Protein AF-A0A6P2D8N9-F1 (afdb_monomer)

Organism: NCBI:txid1210884

pLDDT: mean 85.27, std 17.92, range [39.84, 98.12]

Nearest PDB structures (foldseek):
  8pba-assembly1_B  TM=2.826E-01  e=6.035E-01  Caenorhabditis elegans

Sequence (166 aa):
MPAPSRRIDPILKDNSQQLKEPNKPAVTDITRRLNEASETLAARYDALNEQYIRAEVRLKSLKPISDCWIKYNIEESPGEPHIRCWDLIGLVKLEGKWRLVHATDSDHNNELPFGIKPLVECPAEVRVHAAAEIRRLHEKIIRRKEQHIPEVDAAIAEVKSYCDEI

Secondary structure (DSSP, 8-state):
------------------------SHHHHHHHHHHHHHHHHHHHHHHHHHHHHHHHHHHHHT--SS-EEEEEEEEEETTEEEEEEEEEEEEEEETTEEEEEEEEEETT--SSPEEEEEGGGS-HHHHHHGGGGHHHHHHHHHHHHHHHHHHHHHHHHHHHHHHHT-

Mean predicted aligned error: 11.29 Å

Structure (mmCIF, N/CA/C/O backbone):
data_AF-A0A6P2D8N9-F1
#
_entry.id   AF-A0A6P2D8N9-F1
#
loop_
_atom_site.group_PDB
_atom_site.id
_atom_site.type_symbol
_atom_site.label_atom_id
_atom_site.label_alt_id
_atom_site.label_comp_id
_atom_site.label_asym_id
_atom_site.label_entity_id
_atom_site.label_seq_id
_atom_site.pdbx_PDB_ins_code
_atom_site.Cartn_x
_atom_site.Cartn_y
_atom_site.Cartn_z
_atom_site.occupancy
_atom_site.B_iso_or_equiv
_atom_site.auth_seq_id
_atom_site.auth_comp_id
_atom_site.auth_asym_id
_atom_site.auth_atom_id
_atom_site.pdbx_PDB_model_num
ATOM 1 N N . MET A 1 1 ? 62.744 -29.016 -93.363 1.00 44.19 1 MET A N 1
ATOM 2 C CA . MET A 1 1 ? 63.205 -28.063 -92.330 1.00 44.19 1 MET A CA 1
ATOM 3 C C . MET A 1 1 ? 63.061 -28.719 -90.959 1.00 44.19 1 MET A C 1
ATOM 5 O O . MET A 1 1 ? 62.063 -29.407 -90.773 1.00 44.19 1 MET A O 1
ATOM 9 N N . PRO A 1 2 ? 64.048 -28.591 -90.055 1.00 39.84 2 PRO A N 1
ATOM 10 C CA . PRO A 1 2 ? 64.048 -29.213 -88.729 1.00 39.84 2 PRO A CA 1
ATOM 11 C C . PRO A 1 2 ? 63.262 -28.380 -87.697 1.00 39.84 2 PRO A C 1
ATOM 13 O O . PRO A 1 2 ? 63.113 -27.171 -87.858 1.00 39.84 2 PRO A O 1
ATOM 16 N N . ALA A 1 3 ? 62.771 -29.037 -86.642 1.00 47.41 3 ALA A N 1
ATOM 17 C CA . ALA A 1 3 ? 62.116 -28.416 -85.482 1.00 47.41 3 ALA A CA 1
ATOM 18 C C . ALA A 1 3 ? 63.109 -27.616 -84.608 1.00 47.41 3 ALA A C 1
ATOM 20 O O . ALA A 1 3 ? 64.318 -27.848 -84.688 1.00 47.41 3 ALA A O 1
ATOM 21 N N . PRO A 1 4 ? 62.612 -26.757 -83.695 1.00 44.50 4 PRO A N 1
ATOM 22 C CA . PRO A 1 4 ? 62.740 -27.164 -82.295 1.00 44.50 4 PRO A CA 1
ATOM 23 C C . PRO A 1 4 ? 61.558 -26.797 -81.382 1.00 44.50 4 PRO A C 1
ATOM 25 O O . PRO A 1 4 ? 60.912 -25.758 -81.483 1.00 44.50 4 PRO A O 1
ATOM 28 N N . SER A 1 5 ? 61.358 -27.704 -80.431 1.00 46.56 5 SER A N 1
ATOM 29 C CA . SER A 1 5 ? 60.545 -27.603 -79.222 1.00 46.56 5 SER A CA 1
ATOM 30 C C . SER A 1 5 ? 61.199 -26.695 -78.170 1.00 46.56 5 SER A C 1
ATOM 32 O O . SER A 1 5 ? 62.425 -26.704 -78.051 1.00 46.56 5 SER A O 1
ATOM 34 N N . ARG A 1 6 ? 60.365 -25.998 -77.377 1.00 42.47 6 ARG A N 1
ATOM 35 C CA . ARG A 1 6 ? 60.432 -25.796 -75.905 1.00 42.47 6 ARG A CA 1
ATOM 36 C C . ARG A 1 6 ? 59.989 -24.387 -75.492 1.00 42.47 6 ARG A C 1
ATOM 38 O O . ARG A 1 6 ? 60.682 -23.416 -75.770 1.00 42.47 6 ARG A O 1
ATOM 45 N N . ARG A 1 7 ? 58.936 -24.321 -74.673 1.00 41.75 7 ARG A N 1
ATOM 46 C CA . ARG A 1 7 ? 58.954 -23.638 -73.366 1.00 41.75 7 ARG A CA 1
ATOM 47 C C . ARG A 1 7 ? 57.794 -24.151 -72.515 1.00 41.75 7 ARG A C 1
ATOM 49 O O . ARG A 1 7 ? 56.639 -24.080 -72.915 1.00 41.75 7 ARG A O 1
ATOM 56 N N . ILE A 1 8 ? 58.160 -24.713 -71.373 1.00 48.94 8 ILE A N 1
ATOM 57 C CA . ILE A 1 8 ? 57.303 -24.964 -70.217 1.00 48.94 8 ILE A CA 1
ATOM 58 C C . ILE A 1 8 ? 57.328 -23.656 -69.416 1.00 48.94 8 ILE A C 1
ATOM 60 O O . ILE A 1 8 ? 58.395 -23.054 -69.340 1.00 48.94 8 ILE A O 1
ATOM 64 N N . ASP A 1 9 ? 56.191 -23.206 -68.883 1.00 45.09 9 ASP A N 1
ATOM 65 C CA . ASP A 1 9 ? 56.094 -22.877 -67.455 1.00 45.09 9 ASP A CA 1
ATOM 66 C C . ASP A 1 9 ? 54.633 -22.755 -66.977 1.00 45.09 9 ASP A C 1
ATOM 68 O O . ASP A 1 9 ? 53.745 -22.426 -67.768 1.00 45.09 9 ASP A O 1
ATOM 72 N N . PRO A 1 10 ? 54.369 -23.094 -65.699 1.00 49.72 10 PRO A N 1
ATOM 73 C CA . PRO A 1 10 ? 53.050 -23.395 -65.156 1.00 49.72 10 PRO A CA 1
ATOM 74 C C . PRO A 1 10 ? 52.456 -22.198 -64.406 1.00 49.72 10 PRO A C 1
ATOM 76 O O . PRO A 1 10 ? 53.186 -21.413 -63.809 1.00 49.72 10 PRO A O 1
ATOM 79 N N . ILE A 1 11 ? 51.126 -22.106 -64.319 1.00 41.16 11 ILE A N 1
ATOM 80 C CA . ILE A 1 11 ? 50.485 -21.303 -63.268 1.00 41.16 11 ILE A CA 1
ATOM 81 C C . ILE A 1 11 ? 49.321 -22.098 -62.671 1.00 41.16 11 ILE A C 1
ATOM 83 O O . ILE A 1 11 ? 48.188 -22.050 -63.143 1.00 41.16 11 ILE A O 1
ATOM 87 N N . LEU A 1 12 ? 49.626 -22.814 -61.582 1.00 45.59 12 LEU A N 1
ATOM 88 C CA . LEU A 1 12 ? 48.702 -22.945 -60.457 1.00 45.59 12 LEU A CA 1
ATOM 89 C C . LEU A 1 12 ? 48.396 -21.535 -59.952 1.00 45.59 12 LEU A C 1
ATOM 91 O O . LEU A 1 12 ? 49.347 -20.872 -59.548 1.00 45.59 12 LEU A O 1
ATOM 95 N N . LYS A 1 13 ? 47.119 -21.143 -59.877 1.00 43.91 13 LYS A N 1
ATOM 96 C CA . LYS A 1 13 ? 46.551 -20.403 -58.733 1.00 43.91 13 LYS A CA 1
ATOM 97 C C . LYS A 1 13 ? 45.063 -20.731 -58.604 1.00 43.91 13 LYS A C 1
ATOM 99 O O . LYS A 1 13 ? 44.212 -20.130 -59.243 1.00 43.91 13 LYS A O 1
ATOM 104 N N . ASP A 1 14 ? 44.809 -21.779 -57.830 1.00 45.34 14 ASP A N 1
ATOM 105 C CA . ASP A 1 14 ? 43.907 -21.762 -56.678 1.00 45.34 14 ASP A CA 1
ATOM 106 C C . ASP A 1 14 ? 42.943 -20.556 -56.612 1.00 45.34 14 ASP A C 1
ATOM 108 O O . ASP A 1 14 ? 43.261 -19.513 -56.042 1.00 45.34 14 ASP A O 1
ATOM 112 N N . ASN A 1 15 ? 41.751 -20.706 -57.195 1.00 41.91 15 ASN A N 1
ATOM 113 C CA . ASN A 1 15 ? 40.629 -19.789 -56.983 1.00 41.91 15 ASN A CA 1
ATOM 114 C C . ASN A 1 15 ? 39.792 -20.255 -55.782 1.00 41.91 15 ASN A C 1
ATOM 116 O O . ASN A 1 15 ? 38.581 -20.440 -55.864 1.00 41.91 15 ASN A O 1
ATOM 120 N N . SER A 1 16 ? 40.457 -20.414 -54.640 1.00 51.38 16 SER A N 1
ATOM 121 C CA . SER A 1 16 ? 39.827 -20.454 -53.322 1.00 51.38 16 SER A CA 1
ATOM 122 C C . SER A 1 16 ? 39.707 -19.025 -52.788 1.00 51.38 16 SER A C 1
ATOM 124 O O . SER A 1 16 ? 40.381 -18.638 -51.835 1.00 51.38 16 SER A O 1
ATOM 126 N N . GLN A 1 17 ? 38.868 -18.195 -53.414 1.00 46.72 17 GLN A N 1
ATOM 127 C CA . GLN A 1 17 ? 38.482 -16.902 -52.847 1.00 46.72 17 GLN A CA 1
ATOM 128 C C . GLN A 1 17 ? 36.995 -16.885 -52.503 1.00 46.72 17 GLN A C 1
ATOM 130 O O . GLN A 1 17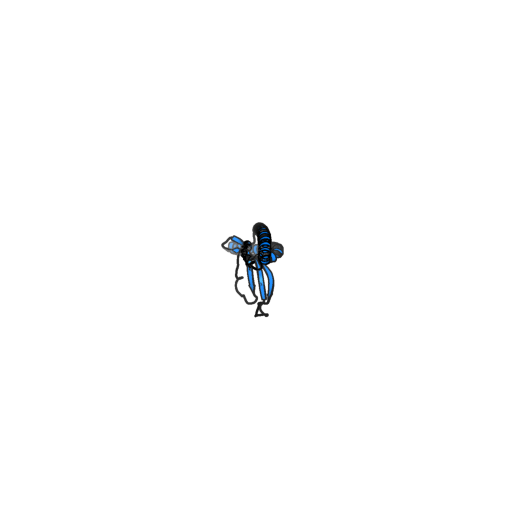 ? 36.135 -16.556 -53.309 1.00 46.72 17 GLN A O 1
ATOM 135 N N . GLN A 1 18 ? 36.766 -17.209 -51.229 1.00 44.78 18 GLN A N 1
ATOM 136 C CA . GLN A 1 18 ? 35.887 -16.479 -50.320 1.00 44.78 18 GLN A CA 1
ATOM 137 C C . GLN A 1 18 ? 34.425 -16.332 -50.760 1.00 44.78 18 GLN A C 1
ATOM 139 O O . GLN A 1 18 ? 34.000 -15.304 -51.286 1.00 44.78 18 GLN A O 1
ATOM 144 N N . LEU A 1 19 ? 33.617 -17.305 -50.334 1.00 45.00 19 LEU A N 1
ATOM 145 C CA . LEU A 1 19 ? 32.262 -17.034 -49.858 1.00 45.00 19 LEU A CA 1
ATOM 146 C C . LEU A 1 19 ? 32.358 -16.017 -48.706 1.00 45.00 19 LEU A C 1
ATOM 148 O O . LEU A 1 19 ? 32.555 -16.381 -47.550 1.00 45.00 19 LEU A O 1
ATOM 152 N N . LYS A 1 20 ? 32.293 -14.721 -49.028 1.00 47.47 20 LYS A N 1
ATOM 153 C CA . LYS A 1 20 ? 32.041 -13.675 -48.036 1.00 47.47 20 LYS A CA 1
ATOM 154 C C . LYS A 1 20 ? 30.596 -13.829 -47.582 1.00 47.47 20 LYS A C 1
ATOM 156 O O . LYS A 1 20 ? 29.671 -13.471 -48.307 1.00 47.47 20 LYS A O 1
ATOM 161 N N . GLU A 1 21 ? 30.429 -14.402 -46.397 1.00 52.38 21 GLU A N 1
ATOM 162 C CA . GLU A 1 21 ? 29.156 -14.427 -45.689 1.00 52.38 21 GLU A CA 1
ATOM 163 C C . GLU A 1 21 ? 28.585 -13.002 -45.559 1.00 52.38 21 GLU A C 1
ATOM 165 O O . GLU A 1 21 ? 29.331 -12.049 -45.297 1.00 52.38 21 GLU A O 1
ATOM 170 N N . PRO A 1 22 ? 27.270 -12.825 -45.749 1.00 53.09 22 PRO A N 1
ATOM 171 C CA . PRO A 1 22 ? 26.654 -11.514 -45.730 1.00 53.09 22 PRO A CA 1
ATOM 172 C C . PRO A 1 22 ? 26.366 -11.056 -44.288 1.00 53.09 22 PRO A C 1
ATOM 174 O O . PRO A 1 22 ? 25.757 -11.766 -43.497 1.00 53.09 22 PRO A O 1
ATOM 177 N N . ASN A 1 23 ? 26.718 -9.799 -44.004 1.00 54.09 23 ASN A N 1
ATOM 178 C CA . ASN A 1 23 ? 25.938 -8.879 -43.166 1.00 54.09 23 ASN A CA 1
ATOM 179 C C . ASN A 1 23 ? 25.750 -9.242 -41.666 1.00 54.09 23 ASN A C 1
ATOM 181 O O . ASN A 1 23 ? 24.705 -9.748 -41.261 1.00 54.09 23 ASN A O 1
ATOM 185 N N . LYS A 1 24 ? 26.723 -8.910 -40.796 1.00 54.78 24 LYS A N 1
ATOM 186 C CA . LYS A 1 24 ? 26.576 -9.065 -39.328 1.00 54.78 24 LYS A CA 1
ATOM 187 C C . LYS A 1 24 ? 27.162 -7.941 -38.427 1.00 54.78 24 LYS A C 1
ATOM 189 O O . LYS A 1 24 ? 27.912 -8.263 -37.514 1.00 54.78 24 LYS A O 1
ATOM 194 N N . PRO A 1 25 ? 26.823 -6.640 -38.608 1.00 54.62 25 PRO A N 1
ATOM 195 C CA . PRO A 1 25 ? 27.112 -5.616 -37.584 1.00 54.62 25 PRO A CA 1
ATOM 196 C C . PRO A 1 25 ? 25.880 -5.052 -36.838 1.00 54.62 25 PRO A C 1
ATOM 1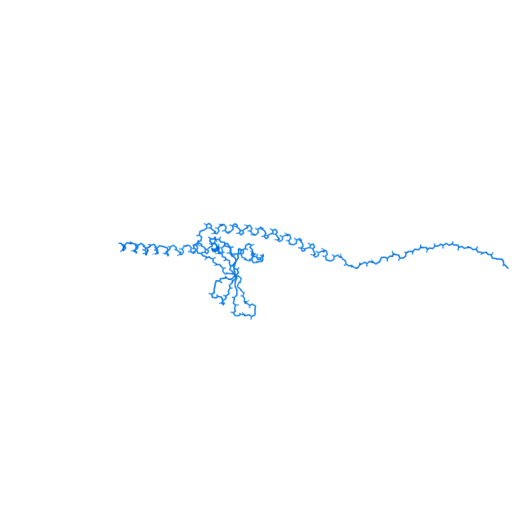98 O O . PRO A 1 25 ? 26.034 -4.464 -35.772 1.00 54.62 25 PRO A O 1
ATOM 201 N N . ALA A 1 26 ? 24.651 -5.218 -37.347 1.00 54.47 26 ALA A N 1
ATOM 202 C CA . ALA A 1 26 ? 23.462 -4.572 -36.760 1.00 54.47 26 ALA A CA 1
ATOM 203 C C . ALA A 1 26 ? 22.885 -5.310 -35.532 1.00 54.47 26 ALA A C 1
ATOM 205 O O . ALA A 1 26 ? 22.426 -4.684 -34.578 1.00 54.47 26 ALA A O 1
ATOM 206 N N . VAL A 1 27 ? 22.938 -6.647 -35.524 1.00 58.09 27 VAL A N 1
ATOM 207 C CA . VAL A 1 27 ? 22.389 -7.481 -34.434 1.00 58.09 27 VAL A CA 1
ATOM 208 C C . VAL A 1 27 ? 23.204 -7.325 -33.142 1.00 58.09 27 VAL A C 1
ATOM 210 O O . VAL A 1 27 ? 22.653 -7.353 -32.041 1.00 58.09 27 VAL A O 1
ATOM 213 N N . THR A 1 28 ? 24.513 -7.098 -33.264 1.00 69.62 28 THR A N 1
ATOM 214 C CA . THR A 1 28 ? 25.424 -6.899 -32.128 1.00 69.62 28 THR A CA 1
ATOM 215 C C . THR A 1 28 ? 25.219 -5.550 -31.439 1.00 69.62 28 THR A C 1
ATOM 217 O O . THR A 1 28 ? 25.315 -5.488 -30.216 1.00 69.62 28 THR A O 1
ATOM 220 N N . ASP A 1 29 ? 24.875 -4.489 -32.179 1.00 84.81 29 ASP A N 1
ATOM 221 C CA . ASP A 1 29 ? 24.643 -3.162 -31.587 1.00 84.81 29 ASP A CA 1
ATOM 222 C C . ASP A 1 29 ? 23.315 -3.083 -30.821 1.00 84.81 29 ASP A C 1
ATOM 224 O O . ASP A 1 29 ? 23.286 -2.588 -29.696 1.00 84.81 29 ASP A O 1
ATOM 228 N N . ILE A 1 30 ? 22.229 -3.644 -31.368 1.00 89.75 30 ILE A N 1
ATOM 229 C CA . ILE A 1 30 ? 20.935 -3.703 -30.663 1.00 89.75 30 ILE A CA 1
ATOM 230 C C . ILE A 1 30 ? 21.068 -4.510 -29.367 1.00 89.75 30 ILE A C 1
ATOM 232 O O . ILE A 1 30 ? 20.595 -4.071 -28.321 1.00 89.75 30 ILE A O 1
ATOM 236 N N . THR A 1 31 ? 21.757 -5.653 -29.419 1.00 91.12 31 THR A N 1
ATOM 237 C CA . THR A 1 31 ? 21.975 -6.506 -28.239 1.00 91.12 31 THR A CA 1
ATOM 238 C C . THR A 1 31 ? 22.803 -5.786 -27.172 1.00 91.12 31 THR A C 1
ATOM 240 O O . THR A 1 31 ? 22.435 -5.795 -26.001 1.00 91.12 31 THR A O 1
ATOM 243 N N . ARG A 1 32 ? 23.887 -5.099 -27.562 1.00 89.75 32 ARG A N 1
ATOM 244 C CA . ARG A 1 32 ? 24.704 -4.300 -26.636 1.00 89.75 32 ARG A CA 1
ATOM 245 C C . ARG A 1 32 ? 23.886 -3.183 -25.982 1.00 89.75 32 ARG A C 1
ATOM 247 O O . ARG A 1 32 ? 23.893 -3.065 -24.762 1.00 89.75 32 ARG A O 1
ATOM 254 N N . ARG A 1 33 ? 23.145 -2.404 -26.778 1.00 92.38 33 ARG A N 1
ATOM 255 C CA . ARG A 1 33 ? 22.286 -1.313 -26.286 1.00 92.38 33 ARG A CA 1
ATOM 256 C C . ARG A 1 33 ? 21.207 -1.815 -25.329 1.00 92.38 33 ARG A C 1
ATOM 258 O O . ARG A 1 33 ? 20.921 -1.152 -24.337 1.00 92.38 33 ARG A O 1
ATOM 265 N N . LEU A 1 34 ? 20.617 -2.977 -25.617 1.00 93.44 34 LEU A N 1
ATOM 266 C CA . LEU A 1 34 ? 19.643 -3.616 -24.737 1.00 93.44 34 LEU A CA 1
ATOM 267 C C . LEU A 1 34 ? 20.277 -4.010 -23.400 1.00 93.44 34 LEU A C 1
ATOM 269 O O . LEU A 1 34 ? 19.693 -3.726 -22.356 1.00 93.44 34 LEU A O 1
ATOM 273 N N . ASN A 1 35 ? 21.460 -4.626 -23.423 1.00 92.38 35 ASN A N 1
ATOM 274 C CA . ASN A 1 35 ? 22.157 -5.040 -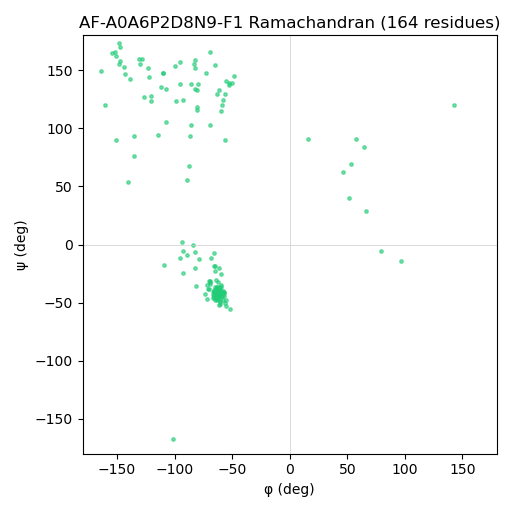22.207 1.00 92.38 35 ASN A CA 1
ATOM 275 C C . ASN A 1 35 ? 22.523 -3.830 -21.335 1.00 92.38 35 ASN A C 1
ATOM 277 O O . ASN A 1 35 ? 22.179 -3.809 -20.159 1.00 92.38 35 ASN A O 1
ATOM 281 N N . GLU A 1 36 ? 23.108 -2.782 -21.924 1.00 93.12 36 GLU A N 1
ATOM 282 C CA . GLU A 1 36 ? 23.467 -1.542 -21.215 1.00 93.12 36 GLU A CA 1
ATOM 283 C C . GLU A 1 36 ? 22.243 -0.864 -20.573 1.00 93.12 36 GLU A C 1
ATOM 285 O O . GLU A 1 36 ? 22.282 -0.437 -19.413 1.00 93.12 36 GLU A O 1
ATOM 290 N N . ALA A 1 37 ? 21.129 -0.789 -21.310 1.00 93.56 37 ALA A N 1
ATOM 291 C CA . ALA A 1 37 ? 19.878 -0.244 -20.792 1.00 93.56 37 ALA A CA 1
ATOM 292 C C . ALA A 1 37 ? 19.306 -1.112 -19.661 1.00 93.56 37 ALA A C 1
ATOM 294 O O . ALA A 1 37 ? 18.853 -0.578 -18.650 1.00 93.56 37 ALA A O 1
ATOM 295 N N . SER A 1 38 ? 19.356 -2.437 -19.809 1.00 93.25 38 SER A N 1
ATOM 296 C CA . SER A 1 38 ? 18.837 -3.388 -18.821 1.00 93.25 38 SER A CA 1
ATOM 297 C C . SER A 1 38 ? 19.628 -3.339 -17.517 1.00 93.25 38 SER A C 1
ATOM 299 O O . SER A 1 38 ? 19.024 -3.261 -16.452 1.00 93.25 38 SER A O 1
ATOM 301 N N . GLU A 1 39 ? 20.961 -3.312 -17.586 1.00 93.50 39 GLU A N 1
ATOM 302 C CA . GLU A 1 39 ? 21.836 -3.184 -16.413 1.00 93.50 39 GLU A CA 1
ATOM 303 C C . GLU A 1 39 ? 21.599 -1.860 -15.681 1.00 93.50 39 GLU A C 1
ATOM 305 O O . GLU A 1 39 ? 21.437 -1.828 -14.458 1.00 93.50 39 GLU A O 1
ATOM 310 N N . THR A 1 40 ? 21.501 -0.763 -16.438 1.00 94.94 40 THR A N 1
ATOM 311 C CA . THR A 1 40 ? 21.223 0.560 -15.870 1.00 94.94 40 THR A CA 1
ATOM 312 C C . THR A 1 40 ? 19.861 0.585 -15.178 1.00 94.94 40 THR A C 1
ATOM 314 O O . THR A 1 40 ? 19.748 1.073 -14.052 1.00 94.94 40 THR A O 1
ATOM 317 N N . LEU A 1 41 ? 18.819 0.063 -15.830 1.00 94.62 41 LEU A N 1
ATOM 318 C CA . LEU A 1 41 ? 17.470 0.025 -15.268 1.00 94.62 41 LEU A CA 1
ATOM 319 C C . LEU A 1 41 ? 17.389 -0.884 -14.041 1.00 94.62 41 LEU A C 1
ATOM 321 O O . LEU A 1 41 ? 16.779 -0.483 -13.054 1.00 94.62 41 LEU A O 1
ATOM 325 N N . ALA A 1 42 ? 18.045 -2.046 -14.059 1.00 93.38 42 ALA A N 1
ATOM 326 C CA . ALA A 1 42 ? 18.094 -2.957 -12.918 1.00 93.38 42 ALA A CA 1
ATOM 327 C C . ALA A 1 42 ? 18.629 -2.248 -11.664 1.00 93.38 42 ALA A C 1
ATOM 329 O O . ALA A 1 42 ? 17.925 -2.173 -10.657 1.00 93.38 42 ALA A O 1
ATOM 330 N N . ALA A 1 43 ? 19.793 -1.597 -11.764 1.00 95.00 43 ALA A N 1
ATOM 331 C CA . ALA A 1 43 ? 20.384 -0.864 -10.644 1.00 95.00 43 ALA A CA 1
ATOM 332 C C . ALA A 1 43 ? 19.476 0.268 -10.120 1.00 95.00 43 ALA A C 1
ATOM 334 O O . ALA A 1 43 ? 19.408 0.531 -8.917 1.00 95.00 43 ALA A O 1
ATOM 335 N N . ARG A 1 44 ? 18.746 0.954 -11.011 1.00 96.81 44 ARG A N 1
ATOM 336 C CA . ARG A 1 44 ? 17.792 2.005 -10.614 1.00 96.81 44 ARG A CA 1
ATOM 337 C C . ARG A 1 44 ? 16.552 1.432 -9.934 1.00 96.81 44 ARG A C 1
ATOM 339 O O . ARG A 1 44 ? 16.064 2.032 -8.977 1.00 96.81 44 ARG A O 1
ATOM 346 N N . TYR A 1 45 ? 16.055 0.290 -10.394 1.00 95.38 45 TYR A N 1
ATOM 347 C CA . TYR A 1 45 ? 14.917 -0.387 -9.781 1.00 95.38 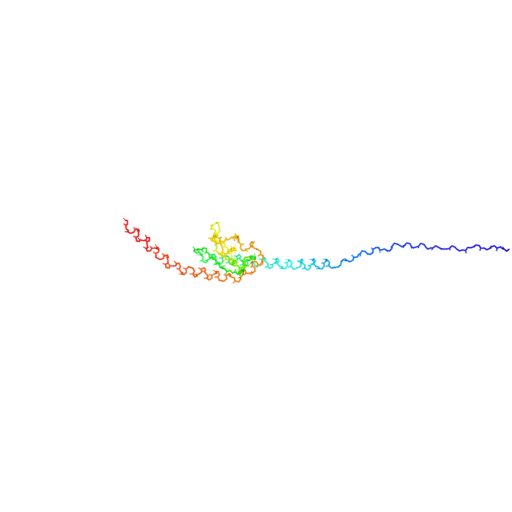45 TYR A CA 1
ATOM 348 C C . TYR A 1 45 ? 15.250 -0.973 -8.412 1.00 95.38 45 TYR A C 1
ATOM 350 O O . TYR A 1 45 ? 14.385 -0.941 -7.534 1.00 95.38 45 TYR A O 1
ATOM 358 N N . ASP A 1 46 ? 16.480 -1.436 -8.206 1.00 95.06 46 ASP A N 1
ATOM 359 C CA . ASP A 1 46 ? 16.962 -1.864 -6.892 1.00 95.06 46 ASP A CA 1
ATOM 360 C C . ASP A 1 46 ? 17.016 -0.679 -5.925 1.00 95.06 46 ASP A C 1
ATOM 362 O O . ASP A 1 46 ? 16.424 -0.729 -4.844 1.00 95.06 46 ASP A O 1
ATOM 366 N N . ALA A 1 47 ? 17.597 0.445 -6.356 1.00 96.94 47 ALA A N 1
ATOM 367 C CA . ALA A 1 47 ? 17.614 1.672 -5.561 1.00 96.94 47 ALA A CA 1
ATOM 368 C C . ALA A 1 47 ? 16.194 2.160 -5.211 1.00 96.94 47 ALA A C 1
ATOM 370 O O . ALA A 1 47 ? 15.944 2.596 -4.085 1.00 96.94 47 ALA A O 1
ATOM 371 N N . LEU A 1 48 ? 15.242 2.065 -6.146 1.00 97.31 48 LEU A N 1
ATOM 372 C CA . LEU A 1 48 ? 13.840 2.407 -5.896 1.00 97.31 48 LEU A CA 1
ATOM 373 C C . LEU A 1 48 ? 13.192 1.459 -4.871 1.00 97.31 48 LEU A C 1
ATOM 375 O O . LEU A 1 48 ? 12.493 1.920 -3.968 1.00 97.31 48 LEU A O 1
ATOM 379 N N . ASN A 1 49 ? 13.456 0.153 -4.956 1.00 96.75 49 ASN A N 1
ATOM 380 C CA . ASN A 1 49 ? 12.966 -0.827 -3.984 1.00 96.75 49 ASN A CA 1
ATOM 381 C C . ASN A 1 49 ? 13.487 -0.554 -2.571 1.00 96.75 49 ASN A C 1
ATOM 383 O O . ASN A 1 49 ? 12.718 -0.623 -1.610 1.00 96.75 49 ASN A O 1
ATOM 387 N N . GLU A 1 50 ? 14.757 -0.176 -2.428 1.00 97.00 50 GLU A N 1
ATOM 388 C CA . GLU A 1 50 ? 15.307 0.232 -1.133 1.00 97.00 50 GLU A CA 1
ATOM 389 C C . GLU A 1 50 ? 14.568 1.442 -0.550 1.00 97.00 50 GLU A C 1
ATOM 391 O O . GLU A 1 50 ? 14.274 1.473 0.650 1.00 97.00 50 GLU A O 1
ATOM 396 N N . GLN A 1 51 ? 14.222 2.431 -1.384 1.00 98.00 51 GLN 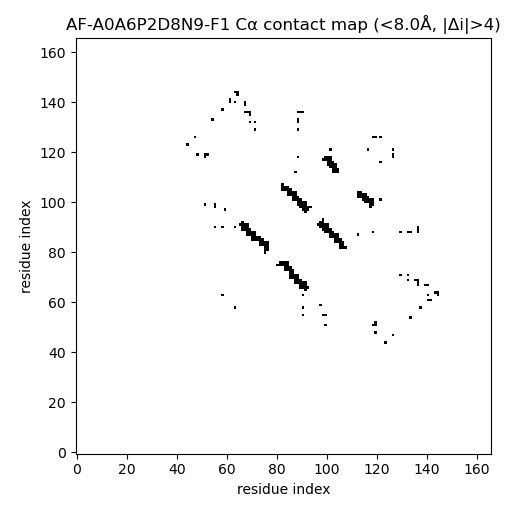A N 1
ATOM 397 C CA . GLN A 1 51 ? 13.422 3.571 -0.931 1.00 98.00 51 GLN A CA 1
ATOM 398 C C . GLN A 1 51 ? 12.015 3.144 -0.511 1.00 98.00 51 GLN A C 1
ATOM 400 O O . GLN A 1 51 ? 11.512 3.646 0.495 1.00 98.00 51 GLN A O 1
ATOM 405 N N . TYR A 1 52 ? 11.401 2.180 -1.199 1.00 98.00 52 TYR A N 1
ATOM 406 C CA . TYR A 1 52 ? 10.104 1.642 -0.792 1.00 98.00 52 TYR A CA 1
ATOM 407 C C . TYR A 1 52 ? 10.147 0.902 0.536 1.00 98.00 52 TYR A C 1
ATOM 409 O O . TYR A 1 52 ? 9.257 1.097 1.363 1.00 98.00 52 TYR A O 1
ATOM 417 N N . ILE A 1 53 ? 11.196 0.125 0.794 1.00 97.00 53 ILE A N 1
ATOM 418 C CA . ILE A 1 53 ? 11.388 -0.534 2.091 1.00 97.00 53 ILE A CA 1
ATOM 419 C C . ILE A 1 53 ? 11.503 0.519 3.204 1.00 97.00 53 ILE A C 1
ATOM 421 O O . ILE A 1 53 ? 10.847 0.408 4.243 1.00 97.00 53 ILE A O 1
ATOM 425 N N . ARG A 1 54 ? 12.273 1.593 2.980 1.00 97.62 54 ARG A N 1
ATOM 426 C CA . ARG A 1 54 ? 12.384 2.714 3.933 1.00 97.62 54 ARG A CA 1
ATOM 427 C C . ARG A 1 54 ? 11.051 3.436 4.130 1.00 97.62 54 ARG A C 1
ATOM 429 O O . ARG A 1 54 ? 10.691 3.759 5.264 1.00 97.62 54 ARG A O 1
ATOM 436 N N . ALA A 1 55 ? 10.314 3.681 3.049 1.00 97.81 55 ALA A N 1
ATOM 437 C CA . ALA A 1 55 ? 8.995 4.300 3.096 1.00 97.81 55 ALA A CA 1
ATOM 438 C C . ALA A 1 55 ? 8.009 3.435 3.889 1.00 97.81 55 ALA A C 1
ATOM 440 O O . ALA A 1 55 ? 7.324 3.954 4.766 1.00 97.81 55 ALA A O 1
ATOM 441 N N . GLU A 1 56 ? 7.993 2.120 3.664 1.00 98.06 56 GLU A N 1
ATOM 442 C CA . GLU A 1 56 ? 7.170 1.172 4.415 1.00 98.06 56 GLU A CA 1
ATOM 443 C C . GLU A 1 56 ? 7.476 1.243 5.919 1.00 98.06 56 GLU A C 1
ATOM 445 O O . GLU A 1 56 ? 6.556 1.376 6.725 1.00 98.06 56 GLU A O 1
ATOM 450 N N . VAL A 1 57 ? 8.754 1.227 6.316 1.00 97.69 57 VAL A N 1
ATOM 451 C CA . VAL A 1 57 ? 9.158 1.375 7.728 1.00 97.69 57 VAL A CA 1
ATOM 452 C C . VAL A 1 57 ? 8.663 2.698 8.318 1.00 97.69 57 VAL A C 1
ATOM 454 O O . VAL A 1 57 ? 8.111 2.718 9.421 1.00 97.69 57 VAL A O 1
ATOM 457 N N . ARG A 1 58 ? 8.806 3.804 7.581 1.00 97.44 58 ARG A N 1
ATOM 458 C CA . ARG A 1 58 ? 8.335 5.124 8.023 1.00 97.44 58 ARG A CA 1
ATOM 459 C C . ARG A 1 58 ? 6.813 5.196 8.138 1.00 97.44 58 ARG A C 1
ATOM 461 O O . ARG A 1 58 ? 6.304 5.828 9.052 1.00 97.44 58 ARG A O 1
ATOM 468 N N . LEU A 1 59 ? 6.074 4.579 7.225 1.00 97.44 59 LEU A N 1
ATOM 469 C CA . LEU A 1 59 ? 4.613 4.549 7.281 1.00 97.44 59 LEU A CA 1
ATOM 470 C C . LEU A 1 59 ? 4.129 3.667 8.444 1.00 97.44 59 LEU A C 1
ATOM 472 O O . LEU A 1 59 ? 3.209 4.047 9.164 1.00 97.44 59 LEU A O 1
ATOM 476 N N . LYS A 1 60 ? 4.799 2.538 8.703 1.00 96.81 60 LYS A N 1
ATOM 477 C CA . LYS A 1 60 ? 4.535 1.677 9.869 1.00 96.81 60 LYS A CA 1
ATOM 478 C C . LYS A 1 60 ? 4.759 2.385 11.196 1.00 96.81 60 LYS A C 1
ATOM 480 O O . LYS A 1 60 ? 3.999 2.154 12.136 1.00 96.81 60 LYS A O 1
ATOM 485 N N . SER A 1 61 ? 5.780 3.238 11.294 1.00 96.94 61 SER A N 1
ATOM 486 C CA . SER A 1 61 ? 6.068 3.960 12.538 1.00 96.94 61 SER A CA 1
ATOM 487 C C . SER A 1 61 ? 4.959 4.945 12.922 1.00 96.94 61 SER A C 1
ATOM 489 O O . SER A 1 61 ? 4.824 5.275 14.100 1.00 96.94 61 SER A O 1
ATOM 491 N N . LEU A 1 62 ? 4.094 5.328 11.971 1.00 95.31 62 LEU A N 1
ATOM 492 C CA . LEU A 1 62 ? 2.878 6.092 12.250 1.00 95.31 62 LEU A CA 1
ATOM 493 C C . LEU A 1 62 ? 1.829 5.292 13.032 1.00 95.31 62 LEU A C 1
ATOM 495 O O . LEU A 1 62 ? 0.883 5.904 13.525 1.00 95.31 62 LEU A O 1
ATOM 499 N N . LYS A 1 63 ? 1.988 3.966 13.172 1.00 93.94 63 LYS A N 1
ATOM 500 C CA . LYS A 1 63 ? 1.024 3.053 13.805 1.00 93.94 63 LYS A CA 1
ATOM 501 C C . LYS A 1 63 ? -0.370 3.214 13.174 1.00 93.94 63 LYS A C 1
ATOM 503 O O . LYS A 1 63 ? -1.259 3.783 13.810 1.00 93.94 63 LYS A O 1
ATOM 508 N N . PRO A 1 64 ? -0.544 2.797 11.905 1.00 93.75 64 PRO A N 1
ATOM 509 C CA . PRO A 1 64 ? -1.844 2.844 11.237 1.00 93.75 64 PRO A CA 1
ATOM 510 C C . PRO A 1 64 ? -2.906 2.090 12.050 1.00 93.75 64 PRO A C 1
ATOM 512 O O . PRO A 1 64 ? -2.635 1.037 12.629 1.00 93.75 64 PRO A O 1
ATOM 515 N N . ILE A 1 65 ? -4.110 2.657 12.088 1.00 94.62 65 ILE A N 1
ATOM 516 C CA . ILE A 1 65 ? -5.259 2.136 12.847 1.00 94.62 65 ILE A CA 1
ATOM 517 C C . ILE A 1 65 ? -6.160 1.220 12.006 1.00 94.62 65 ILE A C 1
ATOM 519 O O . ILE A 1 65 ? -6.862 0.376 12.544 1.00 94.62 65 ILE A O 1
ATOM 523 N N . SER A 1 66 ? -6.136 1.380 10.683 1.00 93.75 66 SER A N 1
ATOM 524 C CA . SER A 1 66 ? -6.908 0.604 9.710 1.00 93.75 66 SER A CA 1
ATOM 525 C C . SER A 1 66 ? -6.189 0.606 8.362 1.00 93.75 66 SER A C 1
ATOM 527 O O . SER A 1 66 ? -5.276 1.411 8.139 1.00 93.75 66 SER A O 1
ATOM 529 N N . ASP A 1 67 ? -6.601 -0.296 7.475 1.00 94.94 67 ASP A N 1
ATOM 530 C CA . ASP A 1 67 ? -6.112 -0.343 6.101 1.00 94.94 67 ASP A CA 1
ATOM 531 C C . ASP A 1 67 ? -6.336 1.003 5.403 1.00 94.94 67 ASP A C 1
ATOM 533 O O . ASP A 1 67 ? -7.427 1.582 5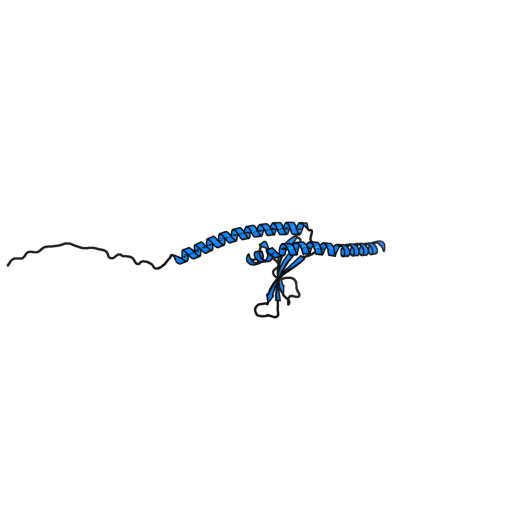.425 1.00 94.94 67 ASP A O 1
ATOM 537 N N . CYS A 1 68 ? -5.276 1.520 4.787 1.00 95.25 68 CYS A N 1
ATOM 538 C CA . CYS A 1 68 ? -5.290 2.813 4.117 1.00 95.25 68 CYS A CA 1
ATOM 539 C C . CYS A 1 68 ? -4.929 2.639 2.647 1.00 95.25 68 CYS A C 1
ATOM 541 O O . CYS A 1 68 ? -3.840 2.166 2.347 1.00 95.25 68 CYS A O 1
ATOM 543 N N . TRP A 1 69 ? -5.808 3.098 1.754 1.00 95.62 69 TRP A N 1
ATOM 544 C CA . TRP A 1 69 ? -5.646 3.011 0.299 1.00 95.62 69 TRP A CA 1
ATOM 545 C C . TRP A 1 69 ? -5.689 4.385 -0.372 1.00 95.62 69 TRP A C 1
ATOM 547 O O . TRP A 1 69 ? -6.474 5.244 0.032 1.00 95.62 69 TRP A O 1
ATOM 557 N N . ILE A 1 70 ? -4.909 4.595 -1.425 1.00 96.00 70 ILE A N 1
ATOM 558 C CA . ILE A 1 70 ? -4.982 5.747 -2.329 1.00 96.00 70 ILE A CA 1
ATOM 559 C C . ILE A 1 70 ? -5.246 5.224 -3.738 1.00 96.00 70 ILE A C 1
ATOM 561 O O . ILE A 1 70 ? -4.513 4.360 -4.207 1.00 96.00 70 ILE A O 1
ATOM 565 N N . LYS A 1 71 ? -6.279 5.771 -4.388 1.00 94.31 71 LYS A N 1
ATOM 566 C CA . LYS A 1 71 ? -6.584 5.537 -5.805 1.00 94.31 71 LYS A CA 1
ATOM 567 C C . LYS A 1 71 ? -5.690 6.414 -6.677 1.00 94.31 71 LYS A C 1
ATOM 569 O O . LYS A 1 71 ? -5.590 7.616 -6.409 1.00 94.31 71 LYS A O 1
ATOM 574 N N . TYR A 1 72 ? -5.086 5.831 -7.703 1.00 93.62 72 TYR A N 1
ATOM 575 C CA . TYR A 1 72 ? -4.298 6.524 -8.723 1.00 93.62 72 TYR A CA 1
ATOM 576 C C . TYR A 1 72 ? -4.410 5.790 -10.072 1.00 93.62 72 TYR A C 1
ATOM 578 O O . TYR A 1 72 ? -5.043 4.742 -10.127 1.00 93.62 72 TYR A O 1
ATOM 586 N N . ASN A 1 73 ? -3.867 6.364 -11.154 1.00 89.25 73 ASN A N 1
ATOM 587 C CA . ASN A 1 73 ? -3.948 5.811 -12.520 1.00 89.25 73 ASN A CA 1
ATOM 588 C C . ASN A 1 73 ? -5.362 5.343 -12.903 1.00 89.25 73 ASN A C 1
ATOM 590 O O . ASN A 1 73 ? -5.611 4.159 -13.098 1.00 89.25 73 ASN A O 1
ATOM 594 N N . ILE A 1 74 ? -6.311 6.282 -12.939 1.00 89.31 74 ILE A N 1
ATOM 595 C CA . ILE A 1 74 ? -7.694 5.978 -13.316 1.00 89.31 74 ILE A CA 1
ATOM 596 C C . ILE A 1 74 ? -7.772 5.922 -14.842 1.00 89.31 74 ILE A C 1
ATOM 598 O O . ILE A 1 74 ? -7.535 6.934 -15.502 1.00 89.31 74 ILE A O 1
ATOM 602 N N . GLU A 1 75 ? -8.141 4.766 -15.376 1.00 87.81 75 GLU A N 1
ATOM 603 C CA . GLU A 1 75 ? -8.251 4.499 -16.810 1.00 87.81 75 GLU A CA 1
ATOM 604 C C . GLU A 1 75 ? -9.605 3.858 -17.142 1.00 87.81 75 GLU A C 1
ATOM 606 O O . GLU A 1 75 ? -10.249 3.246 -16.289 1.00 87.81 75 GLU A O 1
ATOM 611 N N . GLU A 1 76 ? -10.061 4.008 -18.385 1.00 85.38 76 GLU A N 1
ATOM 612 C CA . GLU A 1 76 ? -11.232 3.282 -18.888 1.00 85.38 76 GLU A CA 1
ATOM 613 C C . GLU A 1 76 ? -10.830 1.855 -19.278 1.00 85.38 76 GLU A C 1
ATOM 615 O O . GLU A 1 76 ? -9.782 1.636 -19.890 1.00 85.38 76 GLU A O 1
ATOM 620 N N . SER A 1 77 ? -11.667 0.875 -18.932 1.00 78.56 77 SER A N 1
ATOM 621 C CA . SER A 1 77 ? -11.409 -0.529 -19.235 1.00 78.56 77 SER A CA 1
ATOM 622 C C . SER A 1 77 ? -11.372 -0.758 -20.751 1.00 78.56 77 SER A C 1
ATOM 624 O O . SER A 1 77 ? -12.318 -0.380 -21.458 1.00 78.56 77 SER A O 1
ATOM 626 N N . PRO A 1 78 ? -10.326 -1.416 -21.286 1.00 72.88 78 PRO A N 1
ATOM 627 C CA . PRO A 1 78 ? -10.273 -1.764 -22.697 1.00 72.88 78 PRO A CA 1
ATOM 628 C C . PRO A 1 78 ? -11.454 -2.663 -23.089 1.00 72.88 78 PRO A C 1
ATOM 630 O O . PRO A 1 78 ? -11.560 -3.801 -22.643 1.00 72.88 78 PRO A O 1
ATOM 633 N N . GLY A 1 79 ? -12.335 -2.154 -23.952 1.00 77.75 79 GLY A N 1
ATOM 634 C CA . GLY A 1 79 ? -13.510 -2.882 -24.449 1.00 77.75 79 GLY A CA 1
ATOM 635 C C . GLY A 1 79 ? -14.811 -2.592 -23.699 1.00 77.75 79 GLY A C 1
ATOM 636 O O . GLY A 1 79 ? -15.881 -2.863 -24.239 1.00 77.75 79 GLY A O 1
ATOM 637 N N . GLU A 1 80 ? -14.743 -1.959 -22.527 1.00 80.31 80 GLU A N 1
ATOM 638 C CA . GLU A 1 80 ? -15.914 -1.573 -21.737 1.00 80.31 80 GLU A CA 1
ATOM 639 C C . GLU A 1 80 ? -15.746 -0.129 -21.230 1.00 80.31 80 GLU A C 1
ATOM 641 O O . GLU A 1 80 ? -15.462 0.094 -20.057 1.00 80.31 80 GLU A O 1
ATOM 646 N N . PRO A 1 81 ? -15.928 0.887 -22.099 1.00 75.25 81 PRO A N 1
ATOM 647 C CA . PRO A 1 81 ? -15.581 2.288 -21.805 1.00 75.25 81 PRO A CA 1
ATOM 648 C C . PRO A 1 81 ? -16.412 2.939 -20.684 1.00 75.25 81 PRO A C 1
ATOM 650 O O . PRO A 1 81 ? -16.140 4.057 -20.265 1.00 75.25 81 PRO A O 1
ATOM 653 N N . HIS A 1 82 ? -17.443 2.254 -20.188 1.00 81.94 82 HIS A N 1
ATOM 654 C CA . HIS A 1 82 ? -18.232 2.687 -19.035 1.00 81.94 82 HIS A CA 1
ATOM 655 C C . HIS A 1 82 ? -17.667 2.180 -17.699 1.00 81.94 82 HIS A C 1
ATOM 657 O O . HIS A 1 82 ? -18.120 2.627 -16.649 1.00 81.94 82 HIS A O 1
ATOM 663 N N . ILE A 1 83 ? -16.682 1.280 -17.735 1.00 83.25 83 ILE A N 1
ATOM 664 C CA . ILE A 1 83 ? -15.999 0.745 -16.561 1.00 83.25 83 ILE A CA 1
ATOM 665 C C . ILE A 1 83 ? -14.696 1.497 -16.378 1.00 83.25 83 ILE A C 1
ATOM 667 O O . ILE A 1 83 ? -13.846 1.485 -17.270 1.00 83.25 83 ILE A O 1
ATOM 671 N N . ARG A 1 84 ? -14.494 2.103 -15.208 1.00 88.81 84 ARG A N 1
ATOM 672 C CA . ARG A 1 84 ? -13.177 2.620 -14.837 1.00 88.81 84 ARG A CA 1
ATOM 673 C C . ARG A 1 84 ? -12.439 1.605 -13.993 1.00 88.81 84 ARG A C 1
ATOM 675 O O . ARG A 1 84 ? -13.009 1.008 -13.080 1.00 88.81 84 ARG A O 1
ATOM 682 N N . CYS A 1 85 ? -11.161 1.466 -14.291 1.00 89.44 85 CYS A N 1
ATOM 683 C CA . CYS A 1 85 ? -10.187 0.733 -13.507 1.00 89.44 85 CYS A CA 1
ATOM 684 C C . CYS A 1 85 ? -9.229 1.742 -12.874 1.00 89.44 85 CYS A C 1
ATOM 686 O O . CYS A 1 85 ? -8.950 2.797 -13.445 1.00 89.44 85 CYS A O 1
ATOM 688 N N . TRP A 1 86 ? -8.730 1.443 -11.684 1.00 93.00 86 TRP A N 1
ATOM 689 C CA . TRP A 1 86 ? -7.686 2.240 -11.053 1.00 93.00 86 TRP A CA 1
ATOM 690 C C . TRP A 1 86 ? -6.718 1.366 -10.283 1.00 93.00 86 TRP A C 1
ATOM 692 O O . TRP A 1 86 ? -7.074 0.317 -9.738 1.00 93.00 86 TRP A O 1
ATOM 702 N N . ASP A 1 87 ? -5.498 1.868 -10.176 1.00 94.44 87 ASP A N 1
ATOM 703 C CA . ASP A 1 87 ? -4.507 1.313 -9.281 1.00 94.44 87 ASP A CA 1
ATOM 704 C C . ASP A 1 87 ? -4.712 1.839 -7.859 1.00 94.44 87 ASP A C 1
ATOM 706 O O . ASP A 1 87 ? -5.222 2.937 -7.593 1.00 94.44 87 ASP A O 1
ATOM 710 N N . LEU A 1 88 ? -4.293 1.020 -6.908 1.00 95.88 88 LEU A N 1
ATOM 711 C CA . LEU A 1 88 ? -4.350 1.290 -5.489 1.00 95.88 88 LEU A CA 1
ATOM 712 C C . LEU A 1 88 ? -2.968 1.108 -4.890 1.00 95.88 88 LEU A C 1
ATOM 714 O O . LEU A 1 88 ? -2.366 0.044 -5.000 1.00 95.88 88 LEU A O 1
ATOM 718 N N . ILE A 1 89 ? -2.496 2.124 -4.174 1.00 97.38 89 ILE A N 1
ATOM 719 C CA . ILE A 1 89 ? -1.366 1.983 -3.257 1.00 97.38 89 ILE A CA 1
ATOM 720 C C . ILE A 1 89 ? -1.896 2.035 -1.835 1.00 97.38 89 ILE A C 1
ATOM 722 O O . ILE A 1 89 ? -2.709 2.899 -1.493 1.00 97.38 89 ILE A O 1
ATOM 726 N N . GLY A 1 90 ? -1.449 1.118 -0.988 1.00 97.00 90 GLY A N 1
ATOM 727 C CA . GLY A 1 90 ? -1.936 1.078 0.379 1.00 97.00 90 GLY A CA 1
ATOM 728 C C . GLY A 1 90 ? -0.928 0.609 1.399 1.00 97.00 90 GLY A C 1
ATOM 729 O O . GLY A 1 90 ? 0.041 -0.073 1.085 1.00 97.00 90 GLY A O 1
ATOM 730 N N . LEU A 1 91 ? -1.182 0.987 2.648 1.00 97.75 91 LEU A N 1
ATOM 731 C CA . LEU A 1 91 ? -0.567 0.360 3.805 1.00 97.75 91 LEU A CA 1
ATOM 732 C C . LEU A 1 91 ? -1.647 -0.478 4.480 1.00 97.75 91 LEU A C 1
ATOM 734 O O . LEU A 1 91 ? -2.551 0.075 5.111 1.00 97.75 91 LEU A O 1
ATOM 738 N N . VAL A 1 92 ? -1.560 -1.794 4.312 1.00 95.62 92 VAL A N 1
ATOM 739 C CA . VAL A 1 92 ? -2.598 -2.730 4.764 1.00 95.62 92 VAL A CA 1
ATOM 740 C C . VAL A 1 92 ? -2.021 -3.886 5.549 1.00 95.62 92 VAL A C 1
ATOM 742 O O . VAL A 1 92 ? -0.824 -4.180 5.460 1.00 95.62 92 VAL A O 1
ATOM 745 N N . LYS A 1 93 ? -2.864 -4.535 6.345 1.00 93.94 93 LYS A N 1
ATOM 746 C CA . LYS A 1 93 ? -2.456 -5.664 7.174 1.00 93.94 93 LYS A CA 1
ATOM 747 C C . LYS A 1 93 ? -2.551 -6.975 6.388 1.00 93.94 93 LYS A C 1
ATOM 749 O O . LYS A 1 93 ? -3.585 -7.630 6.376 1.00 93.94 93 LYS A O 1
ATOM 754 N N . LEU A 1 94 ? -1.440 -7.389 5.779 1.00 90.00 94 LEU A N 1
ATOM 755 C CA . LEU A 1 94 ? -1.297 -8.707 5.153 1.00 90.00 94 LEU A CA 1
ATOM 756 C C . LEU A 1 94 ? -0.698 -9.701 6.148 1.00 90.00 94 LEU A C 1
ATOM 758 O O . LEU A 1 94 ? 0.370 -9.450 6.707 1.00 90.00 94 LEU A O 1
ATOM 762 N N . GLU A 1 95 ? -1.386 -10.821 6.383 1.00 88.44 95 GLU A N 1
ATOM 763 C CA . GLU A 1 95 ? -0.922 -11.897 7.282 1.00 88.44 95 GLU A CA 1
ATOM 764 C C . GLU A 1 95 ? -0.513 -11.379 8.675 1.00 88.44 95 GLU A C 1
ATOM 766 O O . GLU A 1 95 ? 0.506 -11.749 9.260 1.00 88.44 95 GLU A O 1
ATOM 771 N N . GLY A 1 96 ? -1.287 -10.427 9.201 1.00 90.00 96 GLY A N 1
ATOM 772 C CA . GLY A 1 96 ? -1.036 -9.819 10.507 1.00 90.00 96 GLY A CA 1
ATOM 773 C C . GLY A 1 96 ? 0.051 -8.737 10.527 1.00 90.00 96 GLY A C 1
ATOM 774 O O . GLY A 1 96 ? 0.199 -8.062 11.549 1.00 90.00 96 GLY A O 1
ATOM 775 N N . LYS A 1 97 ? 0.767 -8.504 9.420 1.00 93.69 97 LYS A N 1
ATOM 776 C CA . LYS A 1 97 ? 1.817 -7.484 9.306 1.00 93.69 97 LYS A CA 1
ATOM 777 C C . LYS A 1 97 ? 1.385 -6.364 8.369 1.00 93.69 97 LYS A C 1
ATOM 779 O O . LYS A 1 97 ? 0.896 -6.598 7.272 1.00 93.69 97 LYS A O 1
ATOM 784 N N . TRP A 1 98 ? 1.632 -5.125 8.776 1.00 96.75 98 TRP A N 1
ATOM 785 C CA . TRP A 1 98 ? 1.488 -3.983 7.877 1.00 96.75 98 TRP A CA 1
ATOM 786 C C . TRP A 1 98 ? 2.461 -4.124 6.705 1.00 96.75 98 TRP A C 1
ATOM 788 O O . TRP A 1 98 ? 3.636 -4.425 6.922 1.00 96.75 98 TRP A O 1
ATOM 798 N N . ARG A 1 99 ? 1.994 -3.918 5.478 1.00 97.19 99 ARG A N 1
ATOM 799 C CA . ARG A 1 99 ? 2.801 -3.963 4.254 1.00 97.19 99 ARG A CA 1
ATOM 800 C C . ARG A 1 99 ? 2.389 -2.824 3.336 1.00 97.19 99 ARG A C 1
ATOM 802 O O . ARG A 1 99 ? 1.208 -2.486 3.270 1.00 97.19 99 ARG A O 1
ATOM 809 N N . LEU A 1 100 ? 3.369 -2.235 2.658 1.00 97.88 100 LEU A N 1
ATOM 810 C CA . LEU A 1 100 ? 3.139 -1.313 1.558 1.00 97.88 100 LEU A CA 1
ATOM 811 C C . LEU A 1 100 ? 2.849 -2.148 0.310 1.00 97.88 100 LEU A C 1
ATOM 813 O O . LEU A 1 100 ? 3.691 -2.928 -0.144 1.00 97.88 100 LEU A O 1
ATOM 817 N N . VAL A 1 101 ? 1.640 -2.013 -0.211 1.00 97.38 101 VAL A N 1
ATOM 818 C CA . VAL A 1 101 ? 1.095 -2.894 -1.241 1.00 97.38 101 VAL A CA 1
ATOM 819 C C . VAL A 1 101 ? 0.562 -2.106 -2.421 1.00 97.38 101 VAL A C 1
ATOM 821 O O . VAL A 1 101 ? 0.226 -0.925 -2.310 1.00 97.38 101 VAL A O 1
ATOM 824 N N . HIS A 1 102 ? 0.458 -2.821 -3.529 1.00 97.00 102 HIS A N 1
ATOM 825 C CA . HIS A 1 102 ? -0.298 -2.445 -4.704 1.00 97.00 102 HIS A CA 1
ATOM 826 C C . HIS A 1 102 ? -1.517 -3.354 -4.844 1.00 97.00 102 HIS A C 1
ATOM 828 O O . HIS A 1 102 ? -1.427 -4.543 -4.533 1.00 97.00 102 HIS A O 1
ATOM 834 N N . ALA A 1 103 ? -2.608 -2.822 -5.376 1.00 95.50 103 ALA A N 1
ATOM 835 C CA . ALA A 1 103 ? -3.747 -3.584 -5.870 1.00 95.50 103 ALA A CA 1
ATOM 836 C C . ALA A 1 103 ? -4.374 -2.851 -7.061 1.00 95.50 103 ALA A C 1
ATOM 838 O O . ALA A 1 103 ? -4.040 -1.698 -7.317 1.00 95.50 103 ALA A O 1
ATOM 839 N N . THR A 1 104 ? -5.296 -3.499 -7.755 1.00 92.75 104 THR A N 1
ATOM 840 C CA . THR A 1 104 ? -6.121 -2.853 -8.781 1.00 92.75 104 THR A CA 1
ATOM 841 C C . THR A 1 104 ? -7.582 -3.056 -8.403 1.00 92.75 104 THR A C 1
ATOM 843 O O . THR A 1 104 ? -7.929 -3.986 -7.668 1.00 92.75 104 THR A O 1
ATOM 846 N N . ASP A 1 105 ? -8.430 -2.130 -8.822 1.00 91.88 105 ASP A N 1
ATOM 847 C CA . ASP A 1 105 ? -9.846 -2.117 -8.486 1.00 91.88 105 ASP A CA 1
ATOM 848 C C . ASP A 1 105 ? -10.645 -1.421 -9.605 1.00 91.88 105 ASP A C 1
ATOM 850 O O . ASP A 1 105 ? -10.056 -0.817 -10.505 1.00 91.88 105 ASP A O 1
ATOM 854 N N . SER A 1 106 ? -11.970 -1.571 -9.615 1.00 89.00 106 SER A N 1
ATOM 855 C CA . SER A 1 106 ? -12.816 -1.063 -10.706 1.00 89.00 106 SER A CA 1
ATOM 856 C C . SER A 1 106 ? -14.225 -0.695 -10.251 1.00 89.00 106 SER A C 1
ATOM 858 O O . SER A 1 106 ? -14.685 -1.159 -9.212 1.00 89.00 106 SER A O 1
ATOM 860 N N . ASP A 1 107 ? -14.939 0.093 -11.060 1.00 85.00 107 ASP A N 1
ATOM 861 C CA . ASP A 1 107 ? -16.313 0.535 -10.764 1.00 85.00 107 ASP A CA 1
ATOM 862 C C . ASP A 1 107 ? -17.315 -0.623 -10.592 1.00 85.00 107 ASP A C 1
ATOM 864 O O . ASP A 1 107 ? -18.318 -0.469 -9.899 1.00 85.00 107 ASP A O 1
ATOM 868 N N . HIS A 1 108 ? -17.055 -1.785 -11.197 1.00 79.38 108 HIS A N 1
ATOM 869 C CA . HIS A 1 108 ? -17.920 -2.968 -11.093 1.00 79.38 108 HIS A CA 1
ATOM 870 C C . HIS A 1 108 ? -17.521 -3.927 -9.972 1.00 79.38 108 HIS A C 1
ATOM 872 O O . HIS A 1 108 ? -18.225 -4.907 -9.715 1.00 79.38 108 HIS A O 1
ATOM 878 N N . ASN A 1 109 ? -16.401 -3.662 -9.303 1.00 74.38 109 ASN A N 1
ATOM 879 C CA . ASN A 1 109 ? -15.941 -4.497 -8.216 1.00 74.38 109 ASN A CA 1
ATOM 880 C C . ASN A 1 109 ? -16.604 -4.054 -6.906 1.00 74.38 109 ASN A C 1
ATOM 882 O O . ASN A 1 109 ? -16.219 -3.063 -6.292 1.00 74.38 109 ASN A O 1
ATOM 886 N N . ASN A 1 110 ? -17.611 -4.813 -6.472 1.00 66.62 110 ASN A N 1
ATOM 887 C CA . ASN A 1 110 ? -18.228 -4.639 -5.154 1.00 66.62 110 ASN A CA 1
ATOM 888 C C . ASN A 1 110 ? -17.452 -5.367 -4.038 1.00 66.62 110 ASN A C 1
ATOM 890 O O . ASN A 1 110 ? -17.873 -5.334 -2.880 1.00 66.62 110 ASN A O 1
ATOM 894 N N . GLU A 1 111 ? -16.359 -6.054 -4.377 1.00 76.56 111 GLU A N 1
ATOM 895 C CA . GLU A 1 111 ? -15.547 -6.832 -3.444 1.00 76.56 111 GLU A CA 1
ATOM 896 C C . GLU A 1 111 ? -14.265 -6.092 -3.022 1.00 76.56 111 GLU A C 1
ATOM 898 O O . GLU A 1 111 ? -14.098 -4.886 -3.215 1.00 76.56 111 GLU A O 1
ATOM 903 N N . LEU A 1 112 ? -13.349 -6.824 -2.381 1.00 73.25 112 LEU A N 1
ATOM 904 C CA . LEU A 1 112 ? -12.022 -6.328 -2.036 1.00 73.25 112 LEU A CA 1
ATOM 905 C C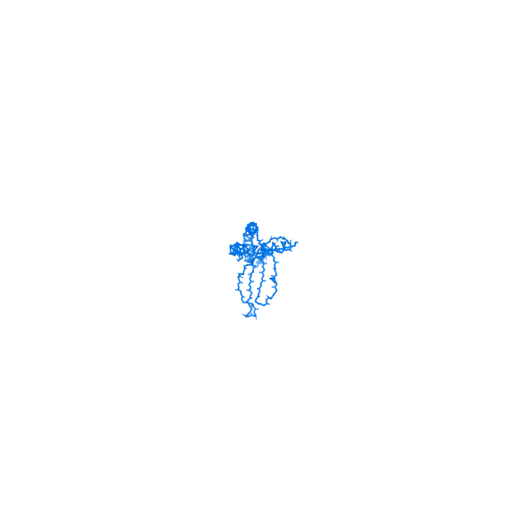 . LEU A 1 112 ? -11.199 -6.026 -3.304 1.00 73.25 112 LEU A C 1
ATOM 907 O O . LEU A 1 112 ? -11.410 -6.653 -4.346 1.00 73.25 112 LEU A O 1
ATOM 911 N N . PRO A 1 113 ? -10.211 -5.116 -3.213 1.00 83.75 113 PRO A N 1
ATOM 912 C CA . PRO A 1 113 ? -9.220 -4.929 -4.264 1.00 83.75 113 PRO A CA 1
ATOM 913 C C . PRO A 1 113 ? -8.587 -6.249 -4.701 1.00 83.75 113 PRO A C 1
ATOM 915 O O . PRO A 1 113 ? -8.231 -7.082 -3.861 1.00 83.75 113 PRO A O 1
ATOM 918 N N . PHE A 1 114 ? -8.391 -6.424 -6.003 1.00 85.19 114 PHE A N 1
ATOM 919 C CA . PHE A 1 114 ? -7.796 -7.638 -6.545 1.00 85.19 114 PHE A CA 1
ATOM 920 C C . PHE A 1 114 ? -6.288 -7.482 -6.760 1.00 85.19 114 PHE A C 1
ATOM 922 O O . PHE A 1 114 ? -5.744 -6.383 -6.886 1.00 85.19 114 PHE A O 1
ATOM 929 N N . GLY A 1 115 ? -5.587 -8.619 -6.786 1.00 89.00 115 GLY A N 1
ATOM 930 C CA . GLY A 1 115 ? -4.153 -8.656 -7.076 1.00 89.00 115 GLY A CA 1
ATOM 931 C C . GLY A 1 115 ? -3.278 -7.982 -6.017 1.00 89.00 115 GLY A C 1
ATOM 932 O O . GLY A 1 115 ? -2.207 -7.478 -6.361 1.00 89.00 115 GLY A O 1
ATOM 933 N N . ILE A 1 116 ? -3.725 -7.961 -4.753 1.00 94.00 116 ILE A N 1
ATOM 934 C CA . ILE A 1 116 ? -2.969 -7.359 -3.652 1.00 94.00 116 ILE A CA 1
ATOM 935 C C . ILE A 1 116 ? -1.608 -8.047 -3.532 1.00 94.00 116 ILE A C 1
ATOM 937 O O . ILE A 1 116 ? -1.526 -9.248 -3.274 1.00 94.00 116 ILE A O 1
ATOM 941 N N . LYS A 1 117 ? -0.532 -7.275 -3.679 1.00 95.12 117 LYS A N 1
ATOM 942 C CA . LYS A 1 117 ? 0.842 -7.761 -3.513 1.00 95.12 117 LYS A CA 1
ATOM 943 C C . LYS A 1 117 ? 1.763 -6.664 -2.985 1.00 95.12 117 LYS A C 1
ATOM 945 O O . LYS A 1 117 ? 1.477 -5.480 -3.184 1.00 95.12 117 LYS A O 1
ATOM 950 N N . PRO A 1 118 ? 2.871 -7.013 -2.312 1.00 96.25 118 PRO A N 1
ATOM 951 C CA . PRO A 1 118 ? 3.872 -6.038 -1.898 1.00 96.25 118 PRO A CA 1
ATOM 952 C C . PRO A 1 118 ? 4.346 -5.175 -3.070 1.00 96.25 118 PRO A C 1
ATOM 954 O O . PRO A 1 118 ? 4.616 -5.675 -4.162 1.00 96.25 118 PRO A O 1
ATOM 957 N N . LEU A 1 119 ? 4.483 -3.866 -2.844 1.00 96.44 119 LEU A N 1
ATOM 958 C CA . LEU A 1 119 ? 4.803 -2.926 -3.922 1.00 96.44 119 LEU A CA 1
ATOM 959 C C . LEU A 1 119 ? 6.147 -3.253 -4.599 1.00 96.44 119 LEU A C 1
ATOM 961 O O . LEU A 1 119 ? 6.275 -3.133 -5.811 1.00 96.44 119 LEU A O 1
ATOM 965 N N . VAL A 1 120 ? 7.127 -3.745 -3.837 1.00 96.06 120 VAL A N 1
ATOM 966 C CA . VAL A 1 120 ? 8.446 -4.166 -4.352 1.00 96.06 120 VAL A CA 1
ATOM 967 C C . VAL A 1 120 ? 8.395 -5.385 -5.285 1.00 96.06 120 VAL A C 1
ATOM 969 O O . VAL A 1 120 ? 9.320 -5.584 -6.066 1.00 96.06 120 VAL A O 1
ATOM 972 N N . GLU A 1 121 ? 7.311 -6.164 -5.247 1.00 95.19 121 GLU A N 1
ATOM 973 C CA . GLU A 1 121 ? 7.071 -7.334 -6.109 1.00 95.19 121 GLU A CA 1
ATOM 974 C C . GLU A 1 121 ? 6.260 -6.969 -7.369 1.00 95.19 121 GLU A C 1
ATOM 976 O O . GLU A 1 121 ? 5.915 -7.824 -8.187 1.00 95.19 121 GLU A O 1
ATOM 981 N N . CYS A 1 122 ? 5.921 -5.688 -7.546 1.00 95.12 122 CYS A N 1
ATOM 982 C CA . CYS A 1 122 ? 5.167 -5.211 -8.700 1.00 95.12 122 CYS A CA 1
ATOM 983 C C . CYS A 1 122 ? 6.056 -4.974 -9.931 1.00 95.12 122 CYS A C 1
ATOM 985 O O . CYS A 1 122 ? 7.266 -4.733 -9.798 1.00 95.12 122 CYS A O 1
ATOM 987 N N . PRO A 1 123 ? 5.453 -4.962 -11.141 1.00 94.25 123 PRO A N 1
ATOM 988 C CA . PRO A 1 123 ? 6.128 -4.499 -12.348 1.00 94.25 123 PRO A CA 1
ATOM 989 C C . PRO A 1 123 ? 6.812 -3.148 -12.127 1.00 94.25 123 PRO A C 1
ATOM 991 O O . PRO A 1 123 ? 6.321 -2.301 -11.379 1.00 94.25 123 PRO A O 1
ATOM 994 N N . ALA A 1 124 ? 7.965 -2.949 -12.762 1.00 93.12 124 ALA A N 1
ATOM 995 C CA . ALA A 1 124 ? 8.780 -1.764 -12.518 1.00 93.12 124 ALA A CA 1
ATOM 996 C C . ALA A 1 124 ? 8.046 -0.454 -12.848 1.00 93.12 124 ALA A C 1
ATOM 998 O O . ALA A 1 124 ? 8.169 0.513 -12.109 1.00 93.12 124 ALA A O 1
ATOM 999 N N . GLU A 1 125 ? 7.229 -0.450 -13.899 1.00 93.06 125 GLU A N 1
ATOM 1000 C CA . GLU A 1 125 ? 6.396 0.692 -14.279 1.00 93.06 125 GLU A CA 1
ATOM 1001 C C . GLU A 1 125 ? 5.394 1.076 -13.183 1.00 93.06 125 GLU A C 1
ATOM 1003 O O . GLU A 1 125 ? 5.353 2.228 -12.754 1.00 93.06 125 GLU A O 1
ATOM 1008 N N . VAL A 1 126 ? 4.680 0.092 -12.628 1.00 94.19 126 VAL A N 1
ATOM 1009 C CA . VAL A 1 126 ? 3.779 0.288 -11.481 1.00 94.19 126 VAL A CA 1
ATOM 1010 C C . VAL A 1 126 ? 4.541 0.877 -10.294 1.00 94.19 126 VAL A C 1
ATOM 1012 O O . VAL A 1 126 ? 4.092 1.840 -9.674 1.00 94.19 126 VAL A O 1
ATOM 1015 N N . ARG A 1 127 ? 5.738 0.346 -10.006 1.00 95.50 127 ARG A N 1
ATOM 1016 C CA . ARG A 1 127 ? 6.619 0.884 -8.961 1.00 95.50 127 ARG A CA 1
ATOM 1017 C C . ARG A 1 127 ? 7.055 2.316 -9.251 1.00 95.50 127 ARG A C 1
ATOM 1019 O O . ARG A 1 127 ? 7.246 3.066 -8.307 1.00 95.50 127 ARG A O 1
ATOM 1026 N N . VAL A 1 128 ? 7.228 2.729 -10.498 1.00 95.94 128 VAL A N 1
ATOM 1027 C CA . VAL A 1 128 ? 7.564 4.123 -10.820 1.00 95.94 128 VAL A CA 1
ATOM 1028 C C . VAL A 1 128 ? 6.352 5.030 -10.597 1.00 95.94 128 VAL A C 1
ATOM 1030 O O . VAL A 1 128 ? 6.478 6.046 -9.915 1.00 95.94 128 VAL A O 1
ATOM 1033 N N . HIS A 1 129 ? 5.172 4.647 -11.088 1.00 94.25 129 HIS A N 1
ATOM 1034 C CA . HIS A 1 129 ? 3.954 5.456 -10.961 1.00 94.25 129 HIS A CA 1
ATOM 1035 C C . HIS A 1 129 ? 3.501 5.624 -9.504 1.00 94.25 129 HIS A C 1
ATOM 1037 O O . HIS A 1 129 ? 3.175 6.731 -9.075 1.00 94.25 129 HIS A O 1
ATOM 1043 N N . A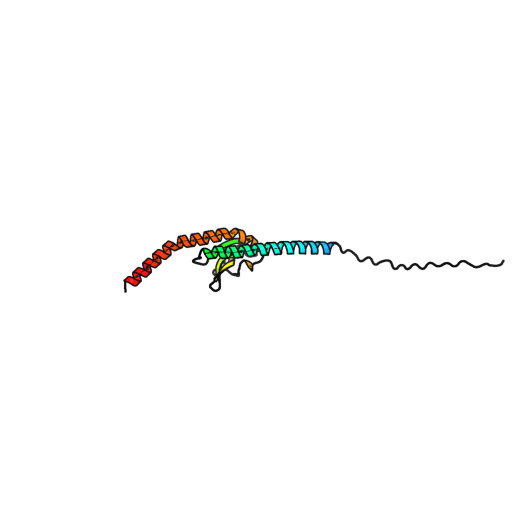LA A 1 130 ? 3.581 4.559 -8.704 1.00 95.81 130 ALA A N 1
ATOM 1044 C CA . ALA A 1 130 ? 3.212 4.574 -7.290 1.00 95.81 130 ALA A CA 1
ATOM 1045 C C . ALA A 1 130 ? 4.056 5.545 -6.434 1.00 95.81 130 ALA A C 1
ATOM 1047 O O . ALA A 1 130 ? 3.630 5.950 -5.348 1.00 95.81 130 ALA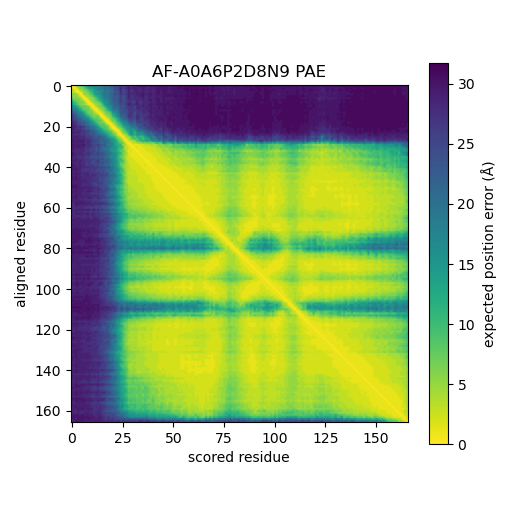 A O 1
ATOM 1048 N N . ALA A 1 131 ? 5.246 5.947 -6.899 1.00 96.62 131 ALA A N 1
ATOM 1049 C CA . ALA A 1 131 ? 6.188 6.740 -6.106 1.00 96.62 131 ALA A CA 1
ATOM 1050 C C . ALA A 1 131 ? 5.620 8.115 -5.730 1.00 96.62 131 ALA A C 1
ATOM 1052 O O . ALA A 1 131 ? 5.840 8.597 -4.614 1.00 96.62 131 ALA A O 1
ATOM 1053 N N . ALA A 1 132 ? 4.849 8.722 -6.638 1.00 95.50 132 ALA A N 1
ATOM 1054 C CA . ALA A 1 132 ? 4.215 10.023 -6.429 1.00 95.50 132 ALA A CA 1
ATOM 1055 C C . ALA A 1 132 ? 3.169 10.002 -5.297 1.00 95.50 132 ALA A C 1
ATOM 1057 O O . ALA A 1 132 ? 2.894 11.025 -4.667 1.00 95.50 132 ALA A O 1
ATOM 1058 N N . GLU A 1 133 ? 2.630 8.824 -4.984 1.00 97.38 133 GLU A N 1
ATOM 1059 C CA . GLU A 1 133 ? 1.482 8.660 -4.095 1.00 97.38 133 GLU A CA 1
ATOM 1060 C C . GLU A 1 133 ? 1.869 8.361 -2.640 1.00 97.38 133 GLU A C 1
ATOM 1062 O O . GLU A 1 133 ? 1.044 8.493 -1.732 1.00 97.38 133 GLU A O 1
ATOM 1067 N N . ILE A 1 134 ? 3.141 8.048 -2.365 1.00 97.25 134 ILE A N 1
ATOM 1068 C CA . ILE A 1 134 ? 3.634 7.734 -1.011 1.00 97.25 134 ILE A CA 1
ATOM 1069 C C . ILE A 1 134 ? 3.357 8.868 -0.021 1.00 97.25 134 ILE A C 1
ATOM 1071 O O . ILE A 1 134 ? 2.959 8.626 1.122 1.00 97.25 134 ILE A O 1
ATOM 1075 N N . ARG A 1 135 ? 3.540 10.121 -0.451 1.00 97.19 135 ARG A N 1
ATOM 1076 C CA . ARG A 1 135 ? 3.265 11.285 0.399 1.00 97.19 135 ARG A CA 1
ATOM 1077 C C . ARG A 1 135 ? 1.773 11.416 0.704 1.00 97.19 135 ARG A C 1
ATOM 1079 O O . ARG A 1 135 ? 1.410 11.640 1.856 1.00 97.19 135 ARG A O 1
ATOM 1086 N N . ARG A 1 136 ? 0.912 11.224 -0.298 1.00 97.50 136 ARG A N 1
ATOM 1087 C CA . ARG A 1 136 ? -0.548 11.262 -0.122 1.00 97.50 136 ARG A CA 1
ATOM 1088 C C . ARG A 1 136 ? -1.021 10.147 0.809 1.00 97.50 136 ARG A C 1
ATOM 1090 O O . ARG A 1 136 ? -1.880 10.385 1.656 1.00 97.50 136 ARG A O 1
ATOM 1097 N N . LEU A 1 137 ? -0.415 8.961 0.725 1.00 97.56 137 LEU A N 1
ATOM 1098 C CA . LEU A 1 137 ? -0.676 7.859 1.650 1.00 97.56 137 LEU A CA 1
ATOM 1099 C C . LEU A 1 137 ? -0.259 8.207 3.089 1.00 97.56 137 LEU A C 1
ATOM 1101 O O . LEU A 1 137 ? -1.031 7.980 4.019 1.00 97.56 137 LEU A O 1
ATOM 1105 N N . HIS A 1 138 ? 0.920 8.808 3.276 1.00 97.75 138 HIS A N 1
ATOM 1106 C CA . HIS A 1 138 ? 1.388 9.281 4.584 1.00 97.75 138 HIS A CA 1
ATOM 1107 C C . HIS A 1 138 ? 0.398 10.264 5.223 1.00 97.75 138 HIS A C 1
ATOM 1109 O O . HIS A 1 138 ? -0.015 10.087 6.369 1.00 97.75 138 HIS A O 1
ATOM 1115 N N . GLU A 1 139 ? -0.017 11.281 4.467 1.00 97.88 139 GLU A N 1
ATOM 1116 C CA . GLU A 1 139 ? -0.976 12.292 4.920 1.00 97.88 139 GLU A CA 1
ATOM 1117 C C . GLU A 1 139 ? -2.344 11.669 5.238 1.00 97.88 139 GLU A C 1
ATOM 1119 O O . GLU A 1 139 ? -2.968 12.021 6.240 1.00 97.88 139 GLU A O 1
ATOM 1124 N N . LYS A 1 140 ? -2.796 10.691 4.442 1.00 97.38 140 LYS A N 1
ATOM 1125 C CA . LYS A 1 140 ? -4.054 9.976 4.691 1.00 97.38 140 LYS A CA 1
ATOM 1126 C C . LYS A 1 140 ? -4.034 9.185 6.000 1.00 97.38 140 LYS A C 1
ATOM 1128 O O . LYS A 1 140 ? -5.035 9.208 6.713 1.00 97.38 140 LYS A O 1
ATOM 1133 N N . ILE A 1 141 ? -2.922 8.525 6.335 1.00 97.12 141 ILE A N 1
ATOM 1134 C CA . ILE A 1 141 ? -2.781 7.800 7.609 1.00 97.12 141 ILE A CA 1
ATOM 1135 C C . ILE A 1 141 ? -2.901 8.766 8.792 1.00 97.12 141 ILE A C 1
ATOM 1137 O O . ILE A 1 141 ? -3.609 8.464 9.750 1.00 97.12 141 ILE A O 1
ATOM 1141 N N . ILE A 1 142 ? -2.251 9.933 8.723 1.00 97.25 142 ILE A N 1
ATOM 1142 C CA . ILE A 1 142 ? -2.334 10.951 9.782 1.00 97.25 142 ILE A CA 1
ATOM 1143 C C . ILE A 1 142 ? -3.778 11.430 9.949 1.00 97.25 142 ILE A C 1
ATOM 1145 O O . ILE A 1 142 ? -4.321 11.333 11.047 1.00 97.25 142 ILE A O 1
ATOM 1149 N N . ARG A 1 143 ? -4.428 11.843 8.855 1.00 96.75 143 ARG A N 1
ATOM 1150 C CA . ARG A 1 143 ? -5.817 12.329 8.889 1.00 96.75 143 ARG A CA 1
ATOM 1151 C C . ARG A 1 143 ? -6.783 11.294 9.455 1.00 96.75 143 ARG A C 1
ATOM 1153 O O . ARG A 1 143 ? -7.643 11.633 10.257 1.00 96.75 143 ARG A O 1
ATOM 1160 N N . ARG A 1 144 ? -6.625 10.020 9.076 1.00 95.12 144 ARG A N 1
ATOM 1161 C CA . ARG A 1 144 ? -7.431 8.918 9.625 1.00 95.12 144 ARG A CA 1
ATOM 1162 C C . ARG A 1 144 ? -7.293 8.817 11.140 1.00 95.12 144 ARG A C 1
ATOM 1164 O O . ARG A 1 144 ? -8.288 8.601 11.815 1.00 95.12 144 ARG A O 1
ATOM 1171 N N . LYS A 1 145 ? -6.084 8.988 11.679 1.00 94.81 145 LYS A N 1
ATOM 1172 C CA . LYS A 1 145 ? -5.866 8.965 13.130 1.00 94.81 145 LYS A CA 1
ATOM 1173 C C . LYS A 1 145 ? -6.529 10.147 13.820 1.00 94.81 145 LYS A C 1
ATOM 1175 O O . LYS A 1 145 ? -7.202 9.940 14.817 1.00 94.81 145 LYS A O 1
ATOM 1180 N N . GLU A 1 146 ? -6.360 11.352 13.283 1.00 96.38 146 GLU A N 1
ATOM 1181 C CA . GLU A 1 146 ? -6.990 12.565 13.822 1.00 96.38 146 GLU A CA 1
ATOM 1182 C C . GLU A 1 146 ? -8.516 12.425 13.877 1.00 96.38 146 GLU A C 1
ATOM 1184 O O . GLU A 1 146 ? -9.131 12.764 14.882 1.00 96.38 146 GLU A O 1
ATOM 1189 N N . GLN A 1 147 ? -9.112 11.853 12.829 1.00 95.88 147 GLN A N 1
ATOM 1190 C CA . GLN A 1 147 ? -10.551 11.591 12.747 1.00 95.88 147 GLN A CA 1
ATOM 1191 C C . GLN A 1 147 ? -11.027 10.501 13.713 1.00 95.88 147 GLN A C 1
ATOM 1193 O O . GLN A 1 147 ? -12.153 10.569 14.189 1.00 95.88 147 GLN A O 1
ATOM 1198 N N . HIS A 1 148 ? -10.182 9.517 14.019 1.00 96.31 148 HIS A N 1
ATOM 1199 C CA . HIS A 1 148 ? -10.563 8.381 14.856 1.00 96.31 148 HIS A CA 1
ATOM 1200 C C . HIS A 1 148 ? -10.485 8.669 16.361 1.00 96.31 148 HIS A C 1
ATOM 1202 O O . HIS A 1 148 ? -11.122 7.972 17.139 1.00 96.31 148 HIS A O 1
ATOM 1208 N N . ILE A 1 149 ? -9.738 9.692 16.794 1.00 96.25 149 ILE A N 1
ATOM 1209 C CA . ILE A 1 149 ? -9.664 10.090 18.213 1.00 96.25 149 ILE A CA 1
ATOM 1210 C C . ILE A 1 149 ? -11.061 10.298 18.830 1.00 96.25 149 ILE A C 1
ATOM 1212 O O . ILE A 1 149 ? -11.360 9.611 19.804 1.00 96.25 149 ILE A O 1
ATOM 1216 N N . PRO A 1 150 ? -11.949 11.150 18.273 1.00 97.62 150 PRO A N 1
ATOM 1217 C CA . PRO A 1 150 ? -13.279 11.341 18.852 1.00 97.62 150 PRO A CA 1
ATOM 1218 C C . PRO A 1 150 ? -14.143 10.070 18.824 1.00 97.62 150 PRO A C 1
ATOM 1220 O O . PRO A 1 150 ? -14.967 9.878 19.714 1.00 97.62 150 PRO A O 1
ATOM 1223 N N . GLU A 1 151 ? -13.957 9.186 17.838 1.00 97.19 151 GLU A N 1
ATOM 1224 C CA . GLU A 1 151 ? -14.656 7.893 17.788 1.00 97.19 151 GLU A CA 1
ATOM 1225 C C . GLU A 1 151 ? -14.212 6.976 18.937 1.00 97.19 151 GLU A C 1
ATOM 1227 O O . GLU A 1 151 ? -15.041 6.320 19.565 1.00 97.19 151 GLU A O 1
ATOM 1232 N N . VAL A 1 152 ? -12.910 6.962 19.244 1.00 97.00 152 VAL A N 1
ATOM 1233 C CA . VAL A 1 152 ? -12.354 6.221 20.383 1.00 97.00 152 VAL A CA 1
ATOM 1234 C C . VAL A 1 152 ? -12.856 6.798 21.704 1.00 97.00 152 VAL A C 1
ATOM 1236 O O . VAL A 1 152 ? -13.258 6.028 22.571 1.00 97.00 152 VAL A O 1
ATOM 1239 N N . ASP A 1 153 ? -12.889 8.122 21.857 1.00 98.12 153 ASP A N 1
ATOM 1240 C CA . ASP A 1 153 ? -13.396 8.766 23.075 1.00 98.12 153 ASP A CA 1
ATOM 1241 C C . ASP A 1 153 ? -14.874 8.425 23.319 1.00 98.12 153 ASP A C 1
ATOM 1243 O O . ASP A 1 153 ? -15.260 8.072 24.437 1.00 98.12 153 ASP A O 1
ATOM 1247 N N . ALA A 1 154 ? -15.694 8.456 22.263 1.00 97.75 154 ALA A N 1
ATOM 1248 C CA . ALA A 1 154 ? -17.093 8.047 22.329 1.00 97.75 154 ALA A CA 1
ATOM 1249 C C . ALA A 1 154 ? -17.237 6.562 22.702 1.00 97.75 154 ALA A C 1
ATOM 1251 O O . ALA A 1 154 ? -18.036 6.219 23.572 1.00 97.75 154 ALA A O 1
ATOM 1252 N N . ALA A 1 155 ? -16.427 5.684 22.104 1.00 97.69 155 ALA A N 1
ATOM 1253 C CA . ALA A 1 155 ? -16.434 4.260 22.426 1.00 97.69 155 ALA A CA 1
ATOM 1254 C C . ALA A 1 155 ? -16.001 3.984 23.878 1.00 97.69 155 ALA A C 1
ATOM 1256 O O . ALA A 1 155 ? -16.584 3.128 24.539 1.00 97.69 155 ALA A O 1
ATOM 1257 N N . ILE A 1 156 ? -15.011 4.718 24.400 1.00 98.06 156 ILE A N 1
ATOM 1258 C CA . ILE A 1 156 ? -14.594 4.621 25.807 1.00 98.06 156 ILE A CA 1
ATOM 1259 C C . ILE A 1 156 ? -15.747 5.016 26.733 1.00 98.06 156 ILE A C 1
ATOM 1261 O O . ILE A 1 156 ? -15.989 4.322 27.719 1.00 98.06 156 ILE A O 1
ATOM 1265 N N . ALA A 1 157 ? -16.450 6.111 26.431 1.00 97.69 157 ALA A N 1
ATOM 1266 C CA . ALA A 1 157 ? -17.582 6.566 27.232 1.00 97.69 157 ALA A CA 1
ATOM 1267 C C . ALA A 1 157 ? -18.717 5.530 27.258 1.00 97.69 157 ALA A C 1
ATOM 1269 O O . ALA A 1 157 ? -19.217 5.211 28.335 1.00 97.69 157 ALA A O 1
ATOM 1270 N N . GLU A 1 158 ? -19.059 4.962 26.101 1.00 97.62 158 GLU A N 1
ATOM 1271 C CA . GLU A 1 158 ? -20.093 3.929 25.975 1.00 97.62 158 GLU A CA 1
ATOM 1272 C C . GLU A 1 158 ? -19.744 2.674 26.787 1.00 97.62 158 GLU A C 1
ATOM 1274 O O . GLU A 1 158 ? -20.525 2.219 27.623 1.00 97.62 158 GLU A O 1
ATOM 1279 N N . VAL A 1 159 ? -18.529 2.144 26.604 1.00 97.38 159 VAL A N 1
ATOM 1280 C CA . VAL A 1 159 ? -18.071 0.941 27.319 1.00 97.38 159 VAL A CA 1
ATOM 1281 C C . VAL A 1 159 ? -18.007 1.189 28.824 1.00 97.38 159 VAL A C 1
ATOM 1283 O O . VAL A 1 159 ? -18.335 0.300 29.608 1.00 97.38 159 VAL A O 1
ATOM 1286 N N . LYS A 1 160 ? -17.608 2.392 29.245 1.00 96.75 160 LYS A N 1
ATOM 1287 C CA . LYS A 1 160 ? -17.602 2.763 30.659 1.00 96.75 160 LYS A CA 1
ATOM 1288 C C . LYS A 1 160 ? -19.019 2.795 31.236 1.00 96.75 160 LYS A C 1
ATOM 1290 O O . LYS A 1 160 ? -19.222 2.216 32.295 1.00 96.75 160 LYS A O 1
ATOM 1295 N N . SER A 1 161 ? -19.973 3.416 30.536 1.00 95.88 161 SER A N 1
ATOM 1296 C CA . SER A 1 161 ? -21.378 3.457 30.968 1.00 95.88 161 SER A CA 1
ATOM 1297 C C . SER A 1 161 ? -21.925 2.050 31.187 1.00 95.88 161 SER A C 1
ATOM 1299 O O . SER A 1 161 ? -22.471 1.764 32.244 1.00 95.88 161 SER A O 1
ATOM 1301 N N . TYR A 1 162 ? -21.690 1.149 30.231 1.00 94.56 162 TYR A N 1
ATOM 1302 C CA . TYR A 1 162 ? -22.119 -0.243 30.335 1.00 94.56 162 TYR A CA 1
ATOM 1303 C C . TYR A 1 162 ? -21.506 -0.978 31.540 1.00 94.56 162 TYR A C 1
ATOM 1305 O O . TYR A 1 162 ? -22.187 -1.744 32.214 1.00 94.56 162 TYR A O 1
ATOM 1313 N N . CYS A 1 163 ? -20.218 -0.761 31.823 1.00 94.44 163 CYS A N 1
ATOM 1314 C CA . CYS A 1 163 ? -19.550 -1.394 32.962 1.00 94.44 163 CYS A CA 1
ATOM 1315 C C . CYS A 1 163 ? -20.027 -0.858 34.320 1.00 94.44 163 CYS A C 1
ATOM 1317 O O . CYS A 1 163 ? -20.013 -1.613 35.286 1.00 94.44 163 CYS A O 1
ATOM 1319 N N . ASP A 1 164 ? -20.420 0.416 34.398 1.00 91.75 164 ASP A N 1
ATOM 1320 C CA . ASP A 1 164 ? -20.887 1.059 35.634 1.00 91.75 164 ASP A CA 1
ATOM 1321 C C . ASP A 1 164 ? -22.359 0.696 35.972 1.00 91.75 164 ASP A C 1
ATOM 1323 O O . ASP A 1 164 ? -22.821 0.957 37.082 1.00 91.75 164 ASP A O 1
ATOM 1327 N N . GLU A 1 165 ? -23.099 0.087 35.035 1.00 80.31 165 GLU A N 1
ATOM 1328 C CA . GLU A 1 165 ? -24.477 -0.406 35.221 1.00 80.31 165 GLU A CA 1
ATOM 1329 C C . GLU A 1 165 ? -24.565 -1.802 35.884 1.00 80.31 165 GLU A C 1
ATOM 1331 O O . GLU A 1 165 ? -25.670 -2.259 36.197 1.00 80.31 165 GLU A O 1
ATOM 1336 N N . ILE A 1 166 ? -23.426 -2.473 36.108 1.00 58.97 166 ILE A N 1
ATOM 1337 C CA . ILE A 1 166 ? -23.302 -3.815 36.718 1.00 58.97 166 ILE A CA 1
ATOM 1338 C C . ILE A 1 166 ? -22.865 -3.704 38.182 1.00 58.97 166 ILE A C 1
ATOM 1340 O O . ILE A 1 166 ? -23.475 -4.405 39.025 1.00 58.97 166 ILE A O 1
#

Solvent-accessible surface area (backbone atoms only — not comparable to full-atom values): 10076 Å² total; per-residue (Å²): 137,85,86,86,89,88,84,87,87,88,78,89,74,85,86,83,72,71,90,74,78,81,88,84,68,66,70,62,51,55,51,49,54,50,50,57,52,48,55,54,48,49,57,51,52,51,55,48,40,54,51,48,54,53,48,38,54,57,52,53,72,67,60,69,90,63,74,44,77,39,83,44,77,78,42,64,36,90,95,40,80,88,35,42,33,29,36,31,46,28,47,31,69,57,95,86,37,80,41,46,26,32,27,39,45,40,77,82,55,89,65,79,68,44,79,70,41,52,37,82,80,46,59,68,67,60,48,57,65,51,58,77,45,54,60,58,48,51,53,49,50,51,53,53,51,66,64,42,48,65,56,49,54,52,50,51,53,52,55,48,53,61,62,74,76,110

Foldseek 3Di:
DDDDDDDDDDDDDDPPDDPDDDDDDPVVVVVVVVVVVVVVVVVVLVVLLVVQVVLQVVLVVLVFPAKFKDWDDWDADVPHRVKIKTKIWIQHQDPNDTATWIFMDMPPDPDDTPPTDHLSPDDSVSSVRCPVCSVVRSVRSVVVVVVCVVVVVVVVVVVVVVVVVD

Radius of gyration: 35.06 Å; Cα contacts (8 Å, |Δi|>4): 149; chains: 1; bounding box: 88×42×129 Å